Protein AF-A0A392U6A0-F1 (afdb_monomer)

InterPro domains:
  IPR000425 Major intrinsic protein [PF00230] (27-78)
  IPR023271 Aquaporin-like [G3DSA:1.20.1080.10] (20-78)
  IPR023271 Aquaporin-like [SSF81338] (27-78)
  IPR034294 Aquaporin transporter [PTHR45687] (4-78)

pLDDT: mean 72.71, std 16.6, range [36.41, 96.12]

Secondary structure (DSSP, 8-state):
---------------PPP---S--TTGGGSHHHHHHHHHHHH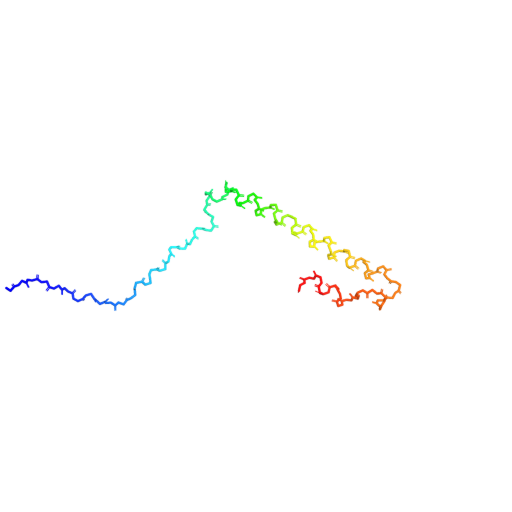HHHHHHHHHHHHHHHHHHSSSGGGS-HHHHHHHHT-

Structure (mmCIF, N/CA/C/O backbone):
data_AF-A0A392U6A0-F1
#
_entry.id   AF-A0A392U6A0-F1
#
loop_
_atom_site.group_PDB
_atom_site.id
_atom_site.type_symbol
_atom_site.label_atom_id
_atom_site.label_alt_id
_atom_site.label_comp_id
_atom_site.label_asym_id
_atom_site.label_entity_id
_atom_site.label_seq_id
_atom_site.pdbx_PDB_ins_code
_atom_site.Cartn_x
_atom_site.Cartn_y
_atom_site.Cartn_z
_atom_site.occupancy
_atom_site.B_iso_or_equiv
_atom_site.auth_seq_id
_atom_site.auth_comp_id
_atom_site.auth_asym_id
_atom_site.auth_atom_id
_atom_site.pdbx_PDB_model_num
ATOM 1 N N . ASN A 1 1 ? -19.529 -46.143 58.828 1.00 36.41 1 ASN A N 1
ATOM 2 C CA . ASN A 1 1 ? -19.313 -46.553 57.424 1.00 36.41 1 ASN A CA 1
ATOM 3 C C . ASN A 1 1 ? -20.197 -45.703 56.534 1.00 36.41 1 ASN A C 1
ATOM 5 O O . ASN A 1 1 ? -21.381 -45.982 56.413 1.00 36.41 1 ASN A O 1
ATOM 9 N N . ALA A 1 2 ? -19.642 -44.585 56.066 1.00 39.16 2 ALA A N 1
ATOM 10 C CA . ALA A 1 2 ? -20.343 -43.556 55.306 1.00 39.16 2 ALA A CA 1
ATOM 11 C C . ALA A 1 2 ? -20.338 -43.898 53.811 1.00 39.16 2 ALA A C 1
ATOM 13 O O . ALA A 1 2 ? -19.321 -44.344 53.284 1.00 39.16 2 ALA A O 1
ATOM 14 N N . LEU A 1 3 ? -21.483 -43.694 53.159 1.00 51.06 3 LEU A N 1
ATOM 15 C CA . LEU A 1 3 ? -21.630 -43.737 51.709 1.00 51.06 3 LEU A CA 1
ATOM 16 C C . LEU A 1 3 ? -20.991 -42.494 51.070 1.00 51.06 3 LEU A C 1
ATOM 18 O O . LEU A 1 3 ? -21.175 -41.380 51.554 1.00 51.06 3 LEU A O 1
ATOM 22 N N . GLY A 1 4 ? -20.310 -42.706 49.947 1.00 45.53 4 GLY A N 1
ATOM 23 C CA . GLY A 1 4 ? -19.669 -41.703 49.092 1.00 45.53 4 GLY A CA 1
ATOM 24 C C . GLY A 1 4 ? -18.457 -42.374 48.443 1.00 45.53 4 GLY A C 1
ATOM 25 O O . GLY A 1 4 ? -17.738 -43.091 49.121 1.00 45.53 4 GLY A O 1
ATOM 26 N N . THR A 1 5 ? -18.170 -42.314 47.153 1.00 45.94 5 THR A N 1
ATOM 27 C CA . THR A 1 5 ? -18.549 -41.421 46.059 1.00 45.94 5 THR A CA 1
ATOM 28 C C . THR A 1 5 ? -18.142 -42.156 44.777 1.00 45.94 5 THR A C 1
ATOM 30 O O . THR A 1 5 ? -17.103 -42.817 44.757 1.00 45.94 5 THR A O 1
ATOM 33 N N . GLY A 1 6 ? -18.954 -42.070 43.719 1.00 46.41 6 GLY A N 1
ATOM 34 C CA . GLY A 1 6 ? -18.606 -42.603 42.403 1.00 46.41 6 GLY A CA 1
ATOM 35 C C . GLY A 1 6 ? -17.304 -41.983 41.904 1.00 46.41 6 GLY A C 1
ATOM 36 O O . GLY A 1 6 ? -17.169 -40.762 41.883 1.00 46.41 6 GLY A O 1
ATOM 37 N N . VAL A 1 7 ? -16.347 -42.834 41.537 1.00 46.59 7 VAL A N 1
ATOM 38 C CA . VAL A 1 7 ? -15.116 -42.432 40.856 1.00 46.59 7 VAL A CA 1
ATOM 39 C C . VAL A 1 7 ? -15.529 -41.759 39.551 1.00 46.59 7 VAL A C 1
ATOM 41 O O . VAL A 1 7 ? -16.009 -42.417 38.629 1.00 46.59 7 VAL A O 1
ATOM 44 N N . GLN A 1 8 ? -15.402 -40.431 39.513 1.00 48.53 8 GLN A N 1
ATOM 45 C CA . GLN A 1 8 ? -15.482 -39.652 38.288 1.00 48.53 8 GLN A CA 1
ATOM 46 C C . GLN A 1 8 ? -14.423 -40.209 37.341 1.00 48.53 8 GLN A C 1
ATOM 48 O O . GLN A 1 8 ? -13.226 -40.130 37.612 1.00 48.53 8 GLN A O 1
ATOM 53 N N . SER A 1 9 ? -14.882 -40.817 36.252 1.00 48.03 9 SER A N 1
ATOM 54 C CA . SER A 1 9 ? -14.052 -41.135 35.103 1.00 48.03 9 SER A CA 1
ATOM 55 C C . SER A 1 9 ? -13.602 -39.818 34.476 1.00 48.03 9 SER A C 1
ATOM 57 O O . SER A 1 9 ? -14.268 -39.260 33.605 1.00 48.03 9 SER A O 1
ATOM 59 N N . ASP A 1 10 ? -12.491 -39.318 34.996 1.00 52.72 10 ASP A N 1
ATOM 60 C CA . ASP A 1 10 ? -11.624 -38.309 34.417 1.00 52.72 10 ASP A CA 1
ATOM 61 C C . ASP A 1 10 ? -11.319 -38.672 32.954 1.00 52.72 10 ASP A C 1
ATOM 63 O O . ASP A 1 10 ? -10.551 -39.591 32.675 1.00 52.72 10 ASP A O 1
ATOM 67 N N . SER A 1 11 ? -12.006 -38.042 31.998 1.00 53.84 11 SER A N 1
ATOM 68 C CA . SER A 1 11 ? -11.529 -37.949 30.613 1.00 53.84 11 SER A CA 1
ATOM 69 C C . SER A 1 11 ? -12.365 -36.969 29.787 1.00 53.84 11 SER A C 1
ATOM 71 O O . SER A 1 11 ? -13.434 -37.297 29.280 1.00 53.84 11 SER A O 1
ATOM 73 N N . LYS A 1 12 ? -11.753 -35.797 29.572 1.00 53.59 12 LYS A N 1
ATOM 74 C CA . LYS A 1 12 ? -12.094 -34.702 28.642 1.00 53.59 12 LYS A CA 1
ATOM 75 C C . LYS A 1 12 ? -12.933 -33.554 29.216 1.00 53.59 12 LYS A C 1
ATOM 77 O O . LYS A 1 12 ? -14.050 -33.303 28.782 1.00 53.59 12 LYS A O 1
ATOM 82 N N . ASP A 1 13 ? -12.278 -32.734 30.036 1.00 57.19 13 ASP A N 1
ATOM 83 C CA . ASP A 1 13 ? -12.652 -31.333 30.305 1.00 57.19 13 ASP A CA 1
ATOM 84 C C . ASP A 1 13 ? -12.309 -30.358 29.151 1.00 57.19 13 ASP A C 1
ATOM 86 O O . ASP A 1 13 ? -12.312 -29.141 29.317 1.00 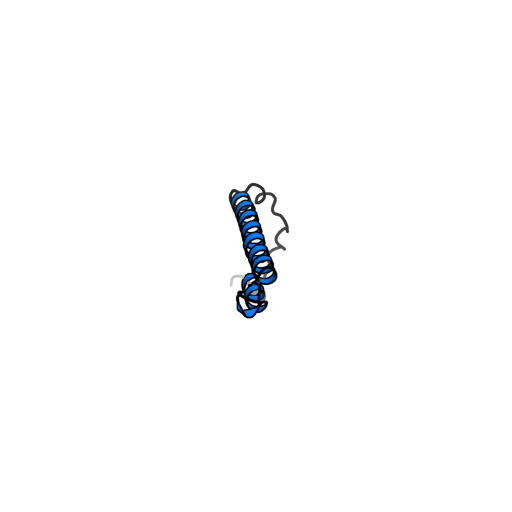57.19 13 ASP A O 1
ATOM 90 N N . TYR A 1 14 ? -12.054 -30.862 27.939 1.00 52.12 14 TYR A N 1
ATOM 91 C CA . TYR A 1 14 ? -12.069 -30.024 26.739 1.00 52.12 14 TYR A CA 1
ATOM 92 C C . TYR A 1 14 ? -13.517 -29.860 26.273 1.00 52.12 14 TYR A C 1
AT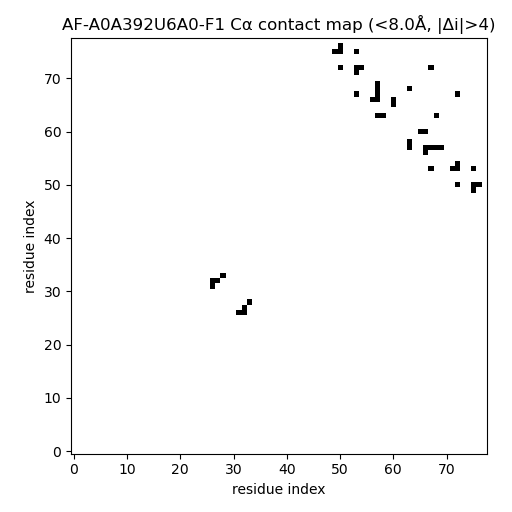OM 94 O O . TYR A 1 14 ? -13.998 -30.591 25.408 1.00 52.12 14 TYR A O 1
ATOM 102 N N . LYS A 1 15 ? -14.224 -28.890 26.855 1.00 61.47 15 LYS A N 1
ATOM 103 C CA . LYS A 1 15 ? -15.362 -28.280 26.165 1.00 61.47 15 LYS A CA 1
ATOM 104 C C . LYS A 1 15 ? -14.788 -27.299 25.156 1.00 61.47 15 LYS A C 1
ATOM 106 O O . LYS A 1 15 ? -14.185 -26.306 25.556 1.00 61.47 15 LYS A O 1
ATOM 111 N N . GLU A 1 16 ? -14.948 -27.585 23.866 1.00 57.62 16 GLU A N 1
ATOM 112 C CA . GLU A 1 16 ? -14.744 -26.562 22.842 1.00 57.62 16 GLU A CA 1
ATOM 113 C C . GLU A 1 16 ? -15.554 -25.332 23.252 1.00 57.62 16 GLU A C 1
ATOM 115 O O . GLU A 1 16 ? -16.749 -25.433 23.557 1.00 57.62 16 GLU A O 1
ATOM 120 N N . ALA A 1 17 ? -14.876 -24.185 23.346 1.00 62.44 17 ALA A N 1
ATOM 121 C CA . ALA A 1 17 ? -15.560 -22.924 23.548 1.00 62.44 17 ALA A CA 1
ATOM 122 C C . ALA A 1 17 ? -16.630 -22.813 22.448 1.00 62.44 17 ALA A C 1
ATOM 124 O O . ALA A 1 17 ? -16.324 -23.141 21.296 1.00 62.44 17 ALA A O 1
ATOM 125 N N . PRO A 1 18 ? -17.874 -22.419 22.784 1.00 66.50 18 PRO A N 1
ATOM 126 C CA . PRO A 1 18 ? -18.920 -22.259 21.788 1.00 66.50 18 PRO A CA 1
ATOM 127 C C . PRO A 1 18 ? -18.358 -21.455 20.612 1.00 66.50 18 PRO A C 1
ATOM 129 O O . PRO A 1 18 ? -17.631 -20.490 20.870 1.00 66.50 18 PRO A O 1
ATOM 132 N N . PRO A 1 19 ? -18.630 -21.853 19.354 1.00 62.56 19 PRO A N 1
ATOM 133 C CA . PRO A 1 19 ? -18.096 -21.164 18.191 1.00 62.56 19 PRO A CA 1
ATOM 134 C C . PRO A 1 19 ? -18.367 -19.674 18.354 1.00 62.56 19 PRO A C 1
ATOM 136 O O . PRO A 1 19 ? -19.525 -19.263 18.474 1.00 62.56 19 PRO A O 1
ATOM 139 N N . ALA A 1 20 ? -17.282 -18.902 18.465 1.00 62.81 20 ALA A N 1
ATOM 140 C CA . ALA A 1 20 ? -17.362 -17.476 18.712 1.00 62.81 20 ALA A CA 1
ATOM 141 C C . ALA A 1 20 ? -18.283 -16.873 17.641 1.00 62.81 20 ALA A C 1
ATOM 143 O O . ALA A 1 20 ? -18.091 -17.162 16.452 1.00 62.81 20 ALA A O 1
ATOM 144 N N . PRO A 1 21 ? -19.315 -16.106 18.032 1.00 62.47 21 PRO A N 1
ATOM 145 C CA . PRO A 1 21 ? -20.193 -15.465 17.070 1.00 62.47 21 PRO A CA 1
ATOM 146 C C . PRO A 1 21 ? -19.342 -14.666 16.079 1.00 62.47 21 PRO A C 1
ATOM 148 O O . PRO A 1 21 ? -18.522 -13.855 16.495 1.00 62.47 21 PRO A O 1
ATOM 151 N N . LEU A 1 22 ? -19.528 -14.887 14.770 1.00 62.59 22 LEU A N 1
ATOM 152 C CA . LEU A 1 22 ? -18.739 -14.215 13.721 1.00 62.59 22 LEU A CA 1
ATOM 153 C C . LEU A 1 22 ? -18.807 -12.680 13.799 1.00 62.59 22 LEU A C 1
ATOM 155 O O . LEU A 1 22 ? -17.950 -11.998 13.249 1.00 62.59 22 LEU A O 1
ATOM 159 N N . PHE A 1 23 ? -19.821 -12.155 14.486 1.00 55.41 23 PHE A N 1
ATOM 160 C CA . PHE A 1 23 ? -19.940 -10.761 14.873 1.00 55.41 23 PHE A CA 1
ATOM 161 C C . PHE A 1 23 ? -20.551 -10.688 16.272 1.00 55.41 23 PHE A C 1
ATOM 163 O O . PHE A 1 23 ? -21.698 -11.096 16.467 1.00 55.41 23 PHE A O 1
ATOM 170 N N . GLU A 1 24 ? -19.820 -10.127 17.232 1.00 59.44 24 GLU A N 1
ATOM 171 C CA . GLU A 1 24 ? -20.392 -9.655 18.488 1.00 59.44 24 GLU A CA 1
ATOM 172 C C . GLU A 1 24 ? -20.753 -8.171 18.296 1.00 59.44 24 GLU A C 1
ATOM 174 O O . GLU A 1 24 ? -19.866 -7.320 18.238 1.00 59.44 24 GLU A O 1
ATOM 179 N N . PRO A 1 25 ? -22.040 -7.805 18.133 1.00 57.94 25 PRO A N 1
ATOM 180 C CA . PRO A 1 25 ? -22.439 -6.436 17.789 1.00 57.94 25 PRO A CA 1
ATOM 181 C C . PRO A 1 25 ? -22.066 -5.382 18.851 1.00 57.94 25 PRO A C 1
ATOM 183 O O . PRO A 1 25 ? -22.175 -4.184 18.586 1.00 57.94 25 PRO A O 1
ATOM 186 N N . GLY A 1 26 ? -21.579 -5.806 20.025 1.00 56.41 26 GLY A N 1
ATOM 187 C CA . GLY A 1 26 ? -20.930 -4.943 21.015 1.00 56.41 26 GLY A CA 1
ATOM 188 C C . GLY A 1 26 ? -19.548 -4.421 20.589 1.00 56.41 26 GLY A C 1
ATOM 189 O O . GLY A 1 26 ? -19.168 -3.322 20.993 1.00 56.41 26 GLY A O 1
ATOM 190 N N . GLU A 1 27 ? -18.824 -5.131 19.718 1.00 54.69 27 GLU A N 1
ATOM 191 C CA . GLU A 1 27 ? -17.511 -4.704 19.209 1.00 54.69 27 GLU A CA 1
ATOM 192 C C . GLU A 1 27 ? -17.609 -3.676 18.072 1.00 54.69 27 GLU A C 1
ATOM 194 O O . GLU A 1 27 ? -16.699 -2.869 17.885 1.00 54.69 27 GLU A O 1
ATOM 199 N N . LEU A 1 28 ? -18.744 -3.616 17.367 1.00 55.00 28 LEU A N 1
ATOM 200 C CA . LEU A 1 28 ? -18.980 -2.680 16.254 1.00 55.00 28 LEU A CA 1
ATOM 201 C C . LEU A 1 28 ? -19.062 -1.204 16.696 1.00 55.00 28 LEU A C 1
ATOM 203 O O . LEU A 1 28 ? -18.944 -0.299 15.872 1.00 55.00 28 LEU A O 1
ATOM 207 N N . LYS A 1 29 ? -19.234 -0.949 18.002 1.00 53.00 29 LYS A N 1
ATOM 208 C CA . LYS A 1 29 ? -19.178 0.386 18.631 1.00 53.00 29 LYS A CA 1
ATOM 209 C C . LYS A 1 29 ? -17.972 0.533 19.572 1.00 53.00 29 LYS A C 1
ATOM 211 O O . LYS A 1 29 ? -17.931 1.438 20.404 1.00 53.00 29 LYS A O 1
ATOM 216 N N . SER A 1 30 ? -17.000 -0.371 19.488 1.00 59.38 30 SER A N 1
ATOM 217 C CA . SER A 1 30 ? -15.766 -0.263 20.255 1.00 59.38 30 SER A CA 1
ATOM 218 C C . SER A 1 30 ? -14.874 0.817 19.648 1.00 59.38 30 SER A C 1
ATOM 220 O O . SER A 1 30 ? -14.697 0.902 18.433 1.00 59.38 30 SER A O 1
ATOM 222 N N . TRP A 1 31 ? -14.248 1.624 20.501 1.00 66.69 31 TRP A N 1
ATOM 223 C CA . TRP A 1 31 ? -13.183 2.554 20.113 1.00 66.69 31 TRP A CA 1
ATOM 224 C C . TRP A 1 31 ? -12.047 1.849 19.343 1.00 66.69 31 TRP A C 1
ATOM 226 O O . TRP A 1 31 ? -11.394 2.454 18.489 1.00 66.69 31 TRP A O 1
ATOM 236 N N . SER A 1 32 ? -11.867 0.544 19.581 1.00 73.19 32 SER A N 1
ATOM 237 C CA . SER A 1 32 ? -10.954 -0.316 18.828 1.00 73.19 32 SER A CA 1
ATOM 238 C C . SER A 1 32 ? -11.356 -0.466 17.361 1.00 73.19 32 SER A C 1
ATOM 240 O O . SER A 1 32 ? -10.474 -0.446 16.513 1.00 73.19 32 SER A O 1
ATOM 242 N N . PHE A 1 33 ? -12.651 -0.538 17.035 1.00 71.31 33 PHE A N 1
ATOM 243 C CA . PHE A 1 33 ? -13.119 -0.632 15.648 1.00 71.31 33 PHE A CA 1
ATOM 244 C C . PHE A 1 33 ? -12.863 0.668 14.875 1.00 71.31 33 PHE A C 1
ATOM 246 O O . PHE A 1 33 ? -12.399 0.633 13.740 1.00 71.31 33 PHE A O 1
ATOM 253 N N . TYR A 1 34 ? -13.051 1.830 15.514 1.00 78.44 34 TYR A N 1
ATOM 254 C CA . TYR A 1 34 ? -12.692 3.125 14.921 1.00 78.44 34 TYR A CA 1
ATOM 255 C C . TYR A 1 34 ? -11.181 3.239 14.647 1.00 78.44 34 TYR A C 1
ATOM 257 O O . TYR A 1 34 ? -10.778 3.673 13.567 1.00 78.44 34 TYR A O 1
ATOM 265 N N . ARG A 1 35 ? -10.324 2.799 15.584 1.00 83.81 35 ARG A N 1
ATOM 266 C CA . AR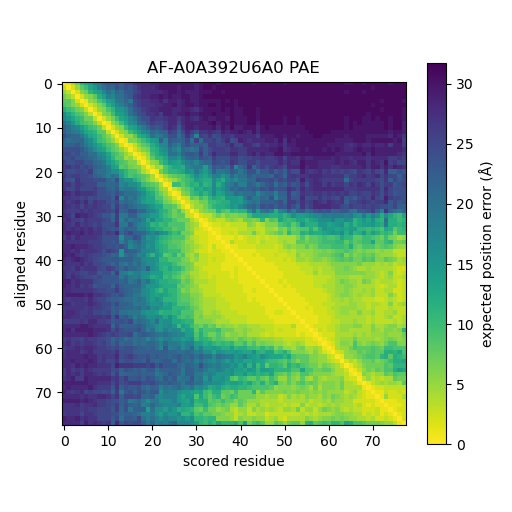G A 1 35 ? -8.867 2.752 15.354 1.00 83.81 35 ARG A CA 1
ATOM 267 C C . ARG A 1 35 ? -8.469 1.724 14.300 1.00 83.81 35 ARG A C 1
ATOM 269 O O . ARG A 1 35 ? -7.585 2.026 13.506 1.00 83.81 35 ARG A O 1
ATOM 276 N N . ALA A 1 36 ? -9.100 0.552 14.288 1.00 87.69 36 ALA A N 1
ATOM 277 C CA . ALA A 1 36 ? -8.841 -0.496 13.308 1.00 87.69 36 ALA A CA 1
ATOM 278 C C . ALA A 1 36 ? -9.219 -0.038 11.895 1.00 87.69 36 ALA A C 1
ATOM 280 O O . ALA A 1 36 ? -8.389 -0.131 11.001 1.00 87.69 36 ALA A O 1
ATOM 281 N N . GLY A 1 37 ? -10.397 0.566 11.713 1.00 86.12 37 GLY A N 1
ATOM 282 C CA . GLY A 1 37 ? -10.830 1.085 10.414 1.00 86.12 37 GLY A CA 1
ATOM 283 C C . GLY A 1 37 ? -9.923 2.198 9.879 1.00 86.12 37 GLY A C 1
ATOM 284 O O . GLY A 1 37 ? -9.564 2.188 8.703 1.00 86.12 37 GLY A O 1
ATOM 285 N N . ILE A 1 38 ? -9.478 3.130 10.733 1.00 91.44 38 ILE A N 1
ATOM 286 C CA . ILE A 1 38 ? -8.496 4.151 10.324 1.00 91.44 38 ILE A CA 1
ATOM 287 C C . ILE A 1 38 ? -7.151 3.507 9.988 1.00 91.44 38 ILE A C 1
ATOM 289 O O . ILE A 1 38 ? -6.539 3.868 8.985 1.00 91.44 38 ILE A O 1
ATOM 293 N N . ALA A 1 39 ? -6.680 2.569 10.812 1.00 92.94 39 ALA A N 1
ATOM 294 C CA . ALA A 1 39 ? -5.417 1.883 10.571 1.00 92.94 39 ALA A CA 1
ATOM 295 C C . ALA A 1 39 ? -5.443 1.118 9.242 1.00 92.94 39 ALA A C 1
ATOM 297 O O . ALA A 1 39 ? -4.501 1.230 8.465 1.00 92.94 39 ALA A O 1
ATOM 298 N N . GLU A 1 40 ? -6.528 0.409 8.948 1.00 93.06 40 GLU A N 1
ATOM 299 C CA . GLU A 1 40 ? -6.714 -0.328 7.701 1.00 93.06 40 GLU A CA 1
ATOM 300 C C . GLU A 1 40 ? -6.794 0.609 6.489 1.00 93.06 40 GLU A C 1
ATOM 302 O O . GLU A 1 40 ? -6.126 0.382 5.477 1.00 93.06 40 GLU A O 1
ATOM 307 N N . PHE A 1 41 ? -7.523 1.721 6.599 1.00 92.94 41 PHE A N 1
ATOM 308 C CA . PHE A 1 41 ? -7.583 2.731 5.542 1.00 92.94 41 PHE A CA 1
ATOM 3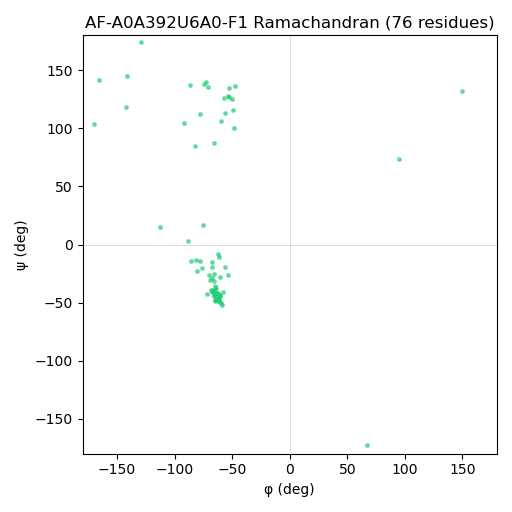09 C C . PHE A 1 41 ? -6.205 3.341 5.247 1.00 92.94 41 PHE A C 1
ATOM 311 O O . PHE A 1 41 ? -5.792 3.428 4.092 1.00 92.94 41 PHE A O 1
ATOM 318 N N . VAL A 1 42 ? -5.458 3.730 6.284 1.00 96.12 42 VAL A N 1
ATOM 319 C CA . VAL A 1 42 ? -4.114 4.303 6.119 1.00 96.12 42 VAL A CA 1
ATOM 320 C C . VAL A 1 42 ? -3.133 3.253 5.595 1.00 96.12 42 VAL A C 1
ATOM 322 O O . VAL A 1 42 ? -2.332 3.560 4.714 1.00 96.12 42 VAL A O 1
ATOM 325 N N . ALA A 1 43 ? -3.205 2.012 6.082 1.00 95.06 43 ALA A N 1
ATOM 326 C CA . ALA A 1 43 ? -2.350 0.921 5.626 1.00 95.06 43 ALA A CA 1
ATOM 327 C C . ALA A 1 43 ? -2.573 0.613 4.141 1.00 95.06 43 ALA A C 1
ATOM 329 O O . ALA A 1 43 ? -1.612 0.561 3.376 1.00 95.06 43 ALA A O 1
ATOM 330 N N . THR A 1 44 ? -3.828 0.475 3.711 1.00 95.00 44 THR A N 1
ATOM 331 C CA . THR A 1 44 ? -4.165 0.220 2.303 1.00 95.00 44 THR A CA 1
ATOM 332 C C . THR A 1 44 ? -3.814 1.408 1.409 1.00 95.00 44 THR A C 1
ATOM 334 O O . THR A 1 44 ? -3.261 1.209 0.327 1.00 95.00 44 THR A O 1
ATOM 337 N N . PHE A 1 45 ? -4.037 2.643 1.867 1.00 94.94 45 PHE A N 1
ATOM 338 C CA . PHE A 1 45 ? -3.635 3.848 1.138 1.00 94.94 45 PHE A CA 1
ATOM 339 C C . PHE A 1 45 ? -2.119 3.910 0.919 1.00 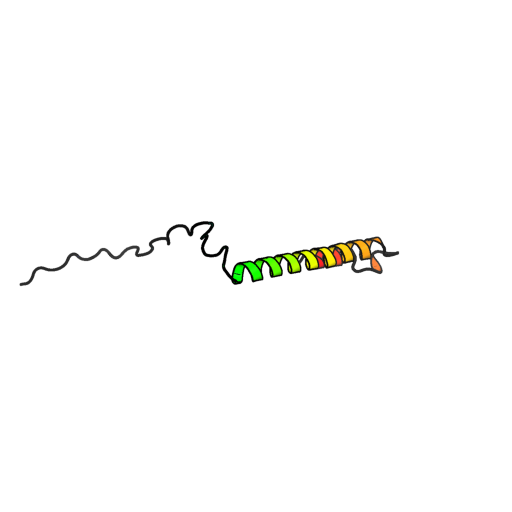94.94 45 PHE A C 1
ATOM 341 O O . PHE A 1 45 ? -1.666 4.105 -0.209 1.00 94.94 45 PHE A O 1
ATOM 348 N N . LEU A 1 46 ? -1.325 3.703 1.975 1.00 94.44 46 LEU A N 1
ATOM 349 C CA . LEU A 1 46 ? 0.137 3.695 1.883 1.00 94.44 46 LEU A CA 1
ATOM 350 C C . LEU A 1 46 ? 0.643 2.532 1.028 1.00 94.44 46 LEU A C 1
ATOM 352 O O . LEU A 1 46 ? 1.532 2.727 0.202 1.00 94.44 46 LEU A O 1
ATOM 356 N N . PHE A 1 47 ? 0.057 1.346 1.178 1.00 93.31 47 PHE A N 1
ATOM 357 C CA . PHE A 1 47 ? 0.411 0.177 0.380 1.00 93.31 47 PHE A CA 1
ATOM 358 C C . PHE A 1 47 ? 0.199 0.428 -1.116 1.00 93.31 47 PHE A C 1
ATOM 360 O O . PHE A 1 47 ? 1.119 0.241 -1.916 1.00 93.31 47 PHE A O 1
ATOM 367 N N . LEU A 1 48 ? -0.976 0.930 -1.504 1.00 94.31 48 LEU A N 1
ATOM 368 C CA . LEU A 1 48 ? -1.257 1.281 -2.896 1.00 94.31 48 LEU A CA 1
ATOM 369 C C . LEU A 1 48 ? -0.352 2.414 -3.390 1.00 94.31 48 LEU A C 1
ATOM 371 O O . LEU A 1 48 ? 0.167 2.342 -4.501 1.00 94.31 48 LEU A O 1
ATOM 375 N N . TYR A 1 49 ? -0.120 3.440 -2.571 1.00 93.81 49 TYR A N 1
ATOM 376 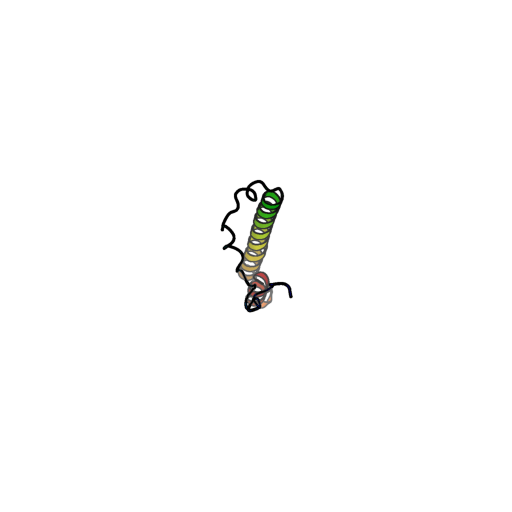C CA . TYR A 1 49 ? 0.741 4.562 -2.934 1.00 93.81 49 TYR A CA 1
ATOM 377 C C . TYR A 1 49 ? 2.167 4.104 -3.260 1.00 93.81 49 TYR A C 1
ATOM 379 O O . TYR A 1 49 ? 2.681 4.410 -4.338 1.00 93.81 49 TYR A O 1
ATOM 387 N N . ILE A 1 50 ? 2.789 3.334 -2.364 1.00 92.56 50 ILE A N 1
ATOM 388 C CA . ILE A 1 50 ? 4.160 2.849 -2.544 1.00 92.56 50 ILE A CA 1
ATOM 389 C C . ILE A 1 50 ? 4.238 1.890 -3.735 1.00 92.56 50 ILE A C 1
ATOM 391 O O . ILE A 1 50 ? 5.078 2.090 -4.609 1.00 92.56 50 ILE A O 1
ATOM 395 N N . THR A 1 51 ? 3.342 0.905 -3.833 1.00 91.31 51 THR A N 1
ATOM 396 C CA . THR A 1 51 ? 3.374 -0.093 -4.920 1.00 91.31 51 THR A CA 1
ATOM 397 C C . THR A 1 51 ? 3.168 0.536 -6.301 1.00 91.31 51 THR A C 1
ATOM 399 O O . THR A 1 51 ? 3.948 0.270 -7.221 1.00 91.31 51 THR A O 1
ATOM 402 N N . VAL A 1 52 ? 2.184 1.427 -6.458 1.00 91.12 52 VAL A N 1
ATOM 403 C CA . VAL A 1 52 ? 1.929 2.126 -7.729 1.00 91.12 52 VAL A CA 1
ATOM 404 C C . VAL A 1 52 ? 3.106 3.024 -8.105 1.00 91.12 52 VAL A C 1
ATOM 406 O O . VAL A 1 52 ? 3.525 3.024 -9.265 1.00 91.12 52 VAL A O 1
ATOM 409 N N . LEU A 1 53 ? 3.688 3.746 -7.143 1.00 89.12 53 LEU A N 1
ATOM 410 C CA . LEU A 1 53 ? 4.890 4.546 -7.382 1.00 89.12 53 LEU A CA 1
ATOM 411 C C . LEU A 1 53 ? 6.075 3.693 -7.830 1.00 89.12 53 LEU A C 1
ATOM 413 O O . LEU A 1 53 ? 6.766 4.077 -8.773 1.00 89.12 53 LEU A O 1
ATOM 417 N N . THR A 1 54 ? 6.302 2.536 -7.207 1.00 87.75 54 THR A N 1
ATOM 418 C CA . THR A 1 54 ? 7.375 1.616 -7.601 1.00 87.75 54 THR A CA 1
ATOM 419 C C . THR A 1 54 ? 7.173 1.123 -9.034 1.00 87.75 54 THR A C 1
ATOM 421 O O . THR A 1 54 ? 8.101 1.179 -9.842 1.00 87.75 54 THR A O 1
ATOM 424 N N . VAL A 1 55 ? 5.953 0.711 -9.392 1.00 86.06 55 VAL A N 1
ATOM 425 C CA . VAL A 1 55 ? 5.634 0.230 -10.747 1.00 86.06 55 VAL A CA 1
ATOM 426 C C . VAL A 1 55 ? 5.799 1.341 -11.785 1.00 86.06 55 VAL A C 1
ATOM 428 O O . VAL A 1 55 ? 6.446 1.137 -12.817 1.00 86.06 55 VAL A O 1
ATOM 431 N N . MET A 1 56 ? 5.267 2.536 -11.513 1.00 85.88 56 MET A N 1
ATOM 432 C CA . MET A 1 56 ? 5.406 3.681 -12.417 1.00 85.88 56 MET A CA 1
ATOM 433 C C . MET A 1 56 ? 6.864 4.142 -12.541 1.00 85.88 56 MET A C 1
ATOM 435 O O . MET A 1 56 ? 7.311 4.456 -13.644 1.00 85.88 56 MET A O 1
ATOM 439 N N . GLY A 1 57 ? 7.629 4.127 -11.448 1.00 83.19 57 GLY A N 1
ATOM 440 C CA . GLY A 1 57 ? 9.052 4.472 -11.432 1.00 83.19 57 GLY A CA 1
ATOM 441 C C . GLY A 1 57 ? 9.923 3.501 -12.233 1.00 83.19 57 GLY A C 1
ATOM 442 O O . GLY A 1 57 ? 10.860 3.926 -12.910 1.00 83.19 57 GLY A O 1
ATOM 443 N N . VAL A 1 58 ? 9.602 2.205 -12.229 1.00 83.06 58 VAL A N 1
ATOM 444 C CA . VAL A 1 58 ? 10.285 1.209 -13.073 1.00 83.06 58 VAL A CA 1
ATOM 445 C C . VAL A 1 58 ? 9.906 1.371 -14.543 1.00 83.06 58 VAL A C 1
ATOM 447 O O . VAL A 1 58 ? 10.790 1.330 -15.398 1.00 83.06 58 VAL A O 1
ATOM 450 N N . ASN A 1 59 ? 8.626 1.593 -14.854 1.00 81.81 59 ASN A N 1
ATOM 451 C CA . ASN A 1 59 ? 8.169 1.756 -16.239 1.00 81.81 59 ASN A CA 1
ATOM 452 C C . ASN A 1 59 ? 8.647 3.058 -16.895 1.00 81.81 59 ASN A C 1
ATOM 454 O O . ASN A 1 59 ? 8.853 3.081 -18.105 1.00 81.81 59 ASN A O 1
ATOM 458 N N . ARG A 1 60 ? 8.834 4.134 -16.124 1.00 82.25 60 ARG A N 1
ATOM 459 C CA . ARG A 1 60 ? 9.312 5.426 -16.644 1.00 82.25 60 ARG A CA 1
ATOM 460 C C . ARG A 1 60 ? 10.835 5.483 -16.821 1.00 82.25 60 ARG A C 1
ATOM 462 O O . ARG A 1 60 ? 11.339 6.412 -17.445 1.00 82.25 60 ARG A O 1
ATOM 469 N N . SER A 1 61 ? 11.575 4.527 -16.263 1.00 79.06 61 SER A N 1
ATOM 470 C CA . SER A 1 61 ? 13.036 4.524 -16.334 1.00 79.06 61 SER A CA 1
ATOM 471 C C . SER A 1 61 ? 13.538 4.216 -17.747 1.00 79.06 61 SER A C 1
ATOM 473 O O . SER A 1 61 ? 13.080 3.270 -18.384 1.00 79.06 61 SER A O 1
ATOM 475 N N . HIS A 1 62 ? 14.535 4.977 -18.211 1.00 74.94 62 HIS A N 1
ATOM 476 C CA . HIS A 1 62 ? 15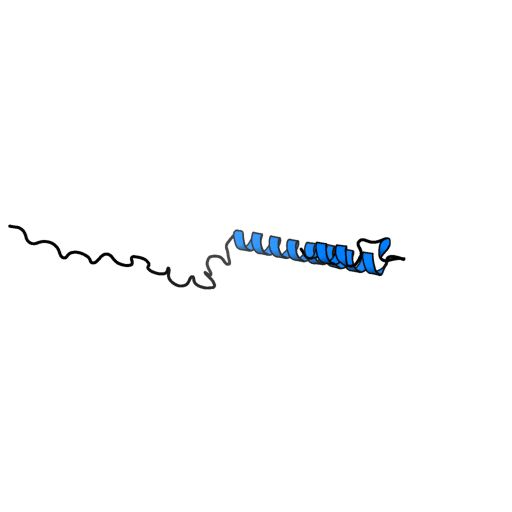.156 4.822 -19.537 1.00 74.94 62 HIS A CA 1
ATOM 477 C C . HIS A 1 62 ? 15.796 3.438 -19.743 1.00 74.94 62 HIS A C 1
ATOM 479 O O . HIS A 1 62 ? 15.884 2.941 -20.863 1.00 74.94 62 HIS A O 1
ATOM 485 N N . SER A 1 63 ? 16.235 2.800 -18.656 1.00 72.19 63 SER A N 1
ATOM 486 C CA . SER A 1 63 ? 16.621 1.393 -18.633 1.00 72.19 63 SER A CA 1
ATOM 487 C C . SER A 1 63 ? 16.150 0.757 -17.326 1.00 72.19 63 SER A C 1
ATOM 489 O O . SER A 1 63 ? 16.145 1.398 -16.269 1.00 72.19 63 SER A O 1
ATOM 491 N N . LYS A 1 64 ? 15.754 -0.520 -17.369 1.00 66.50 64 LYS A N 1
ATOM 492 C CA . LYS A 1 64 ? 15.301 -1.232 -16.161 1.00 66.50 64 LYS A CA 1
ATOM 493 C C . LYS A 1 64 ? 16.421 -1.477 -15.147 1.00 66.50 64 LYS A C 1
ATOM 495 O O . LYS A 1 64 ? 16.114 -1.651 -13.976 1.00 66.50 64 LYS A O 1
ATOM 500 N N . CYS A 1 65 ? 17.685 -1.417 -15.574 1.00 65.19 65 CYS A N 1
ATOM 501 C CA . CYS A 1 65 ? 18.856 -1.469 -14.694 1.00 65.19 65 CYS A CA 1
ATOM 502 C C . CYS A 1 65 ? 19.112 -0.154 -13.939 1.00 65.19 65 CYS A C 1
ATOM 504 O O . CYS A 1 65 ? 19.810 -0.167 -12.934 1.00 65.19 65 CYS A O 1
ATOM 506 N N . ALA A 1 66 ? 18.569 0.975 -14.408 1.00 70.00 66 ALA A N 1
ATOM 507 C CA . ALA A 1 66 ? 18.676 2.27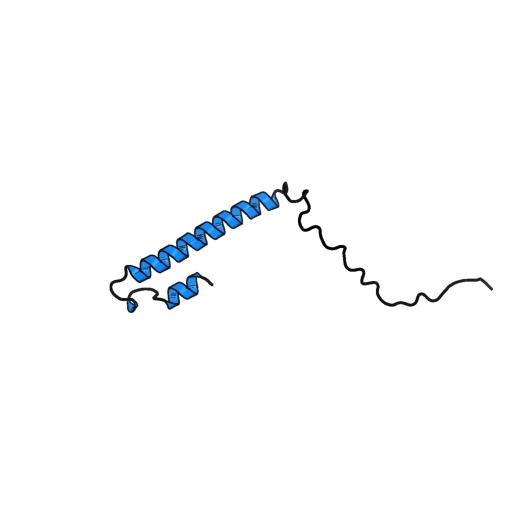3 -13.733 1.00 70.00 66 ALA A CA 1
ATOM 508 C C . ALA A 1 66 ? 17.556 2.514 -12.700 1.00 70.00 66 ALA A C 1
ATOM 510 O O . ALA A 1 66 ? 17.478 3.586 -12.108 1.00 70.00 66 ALA A O 1
ATOM 511 N N . SER A 1 67 ? 16.677 1.530 -12.495 1.00 77.50 67 SER A N 1
ATOM 512 C CA . SER A 1 67 ? 15.588 1.568 -11.520 1.00 77.50 67 SER A CA 1
ATOM 513 C C . SER A 1 67 ? 15.621 0.305 -10.664 1.00 77.50 67 SER A C 1
ATOM 515 O O . SER A 1 67 ? 16.383 -0.620 -10.929 1.00 77.50 67 SER A O 1
ATOM 517 N N . VAL A 1 68 ? 14.763 0.238 -9.651 1.00 79.25 68 VAL A N 1
ATOM 518 C CA . VAL A 1 68 ? 14.648 -0.912 -8.740 1.00 79.25 68 VAL A CA 1
ATOM 519 C C . VAL A 1 68 ? 14.253 -2.221 -9.455 1.00 79.25 68 VAL A C 1
ATOM 521 O O . VAL A 1 68 ? 14.342 -3.303 -8.878 1.00 79.25 68 VAL A O 1
ATOM 524 N N . GLY A 1 69 ? 13.847 -2.141 -10.728 1.00 81.44 69 GLY A N 1
ATOM 525 C CA . GLY A 1 69 ? 13.542 -3.286 -11.582 1.00 81.44 69 GLY A CA 1
ATOM 526 C C . GLY A 1 69 ? 12.310 -4.074 -11.128 1.00 81.44 69 GLY A C 1
ATOM 527 O O . GLY A 1 69 ? 11.580 -3.682 -10.221 1.00 81.44 69 GLY A O 1
ATOM 528 N N . ILE A 1 70 ? 12.065 -5.218 -11.773 1.00 80.88 70 ILE A N 1
ATOM 529 C CA . ILE A 1 70 ? 10.940 -6.108 -11.426 1.00 80.88 70 ILE A CA 1
ATOM 530 C C . ILE A 1 70 ? 11.133 -6.714 -10.025 1.00 80.88 70 ILE A C 1
ATOM 532 O O . ILE A 1 70 ? 10.164 -6.921 -9.303 1.00 80.88 70 ILE A O 1
ATOM 536 N N . GLN A 1 71 ? 12.383 -6.929 -9.606 1.00 79.75 71 GLN A N 1
ATOM 537 C CA . GLN A 1 71 ? 12.699 -7.428 -8.269 1.00 79.75 71 GLN A CA 1
ATOM 538 C C . GLN A 1 71 ? 12.346 -6.412 -7.173 1.00 79.75 71 GLN A C 1
ATOM 540 O O . GLN A 1 71 ? 11.795 -6.796 -6.149 1.00 79.75 71 GLN A O 1
ATOM 545 N N . GLY A 1 72 ? 12.588 -5.118 -7.396 1.00 83.12 72 GLY A N 1
ATOM 546 C CA . GLY A 1 72 ? 12.172 -4.066 -6.469 1.00 83.12 72 GLY A CA 1
ATOM 547 C C . GLY A 1 72 ? 10.659 -3.884 -6.379 1.00 83.12 72 GLY A C 1
ATOM 548 O O . GLY A 1 72 ? 10.161 -3.523 -5.319 1.00 83.12 72 GLY A O 1
ATOM 549 N N . ILE A 1 73 ? 9.923 -4.186 -7.457 1.00 84.19 73 ILE A N 1
ATOM 550 C CA . ILE A 1 73 ? 8.459 -4.293 -7.402 1.00 84.19 73 ILE A CA 1
ATOM 551 C C . ILE A 1 73 ? 8.066 -5.472 -6.507 1.00 84.19 73 ILE A C 1
ATOM 553 O O . ILE A 1 73 ? 7.251 -5.292 -5.619 1.00 84.19 73 ILE A O 1
ATOM 557 N N . ALA A 1 74 ? 8.662 -6.656 -6.681 1.00 85.50 74 ALA A N 1
ATOM 558 C CA . ALA A 1 74 ? 8.326 -7.820 -5.855 1.00 85.50 74 ALA A CA 1
ATOM 559 C C . ALA A 1 74 ? 8.549 -7.565 -4.351 1.00 85.50 74 ALA A C 1
ATOM 561 O O . ALA A 1 74 ? 7.687 -7.894 -3.546 1.00 85.50 74 ALA A O 1
ATOM 562 N N . TRP A 1 75 ? 9.642 -6.893 -3.977 1.00 87.06 75 TRP A N 1
ATOM 563 C CA . TRP A 1 75 ? 9.914 -6.526 -2.581 1.00 87.06 75 TRP A CA 1
ATOM 564 C C . TRP A 1 75 ? 8.923 -5.521 -1.979 1.00 87.06 75 TRP A C 1
ATOM 566 O O . TRP A 1 75 ? 8.766 -5.498 -0.761 1.00 87.06 75 TRP A O 1
ATOM 576 N N . SER A 1 76 ? 8.255 -4.684 -2.781 1.00 83.06 76 SER A N 1
ATOM 577 C CA . SER A 1 76 ? 7.265 -3.736 -2.248 1.00 83.06 76 SER A CA 1
ATOM 578 C C . SER A 1 76 ? 5.915 -4.381 -1.926 1.00 83.06 76 SER A C 1
ATOM 580 O O . SER A 1 76 ? 5.118 -3.775 -1.211 1.00 83.06 76 SER A O 1
ATOM 582 N N . PHE A 1 77 ? 5.672 -5.608 -2.403 1.00 86.12 77 PHE A N 1
ATOM 583 C CA . PHE A 1 77 ? 4.495 -6.406 -2.048 1.00 86.12 77 PHE A CA 1
ATOM 584 C C . PHE A 1 77 ? 4.672 -7.221 -0.755 1.00 86.12 77 PHE A C 1
ATOM 586 O O . PHE A 1 77 ? 3.662 -7.642 -0.191 1.00 86.12 77 PHE A O 1
ATOM 593 N N . GLY A 1 78 ? 5.909 -7.354 -0.257 1.00 79.94 78 GLY A N 1
ATOM 594 C CA . GLY A 1 78 ? 6.249 -8.143 0.933 1.00 79.94 78 GLY A CA 1
ATOM 595 C C . GLY A 1 78 ? 6.775 -9.529 0.598 1.00 79.94 78 GLY A C 1
ATOM 596 O O . GLY A 1 78 ? 6.108 -10.246 -0.179 1.00 79.94 78 GLY A O 1
#

Foldseek 3Di:
DDDDDDDPPDDDPPDPDPDPPPDDVVCVPDPVVVVVVVVVVVVVVVLCVVLVCLVVQCVPDPDNVVHCHPVNSVVSVD

Mean predicted aligned error: 16.01 Å

Radius of gyration: 28.05 Å; Cα contacts (8 Å, |Δi|>4): 24; chains: 1; bounding box: 41×52×77 Å

Sequence (78 aa):
NALGTGVQSDSKDYKEAPPAPLFEPGELKSWSFYRAGIAEFVATFLFLYITVLTVMGVNRSHSKCASVGIQGIAWSFG

Solvent-accessible surface area (backbone atoms only — not comparable to full-atom values): 5007 Å² total; per-residue (Å²): 140,78,90,82,75,82,81,75,81,86,80,75,91,75,70,76,74,74,80,73,66,95,69,57,78,75,50,79,75,30,74,62,45,60,53,48,54,50,49,51,52,52,50,52,51,51,50,52,51,53,43,52,48,46,50,51,51,30,72,71,36,97,41,54,86,81,34,69,32,73,66,45,44,54,62,64,75,107

Organism: NCBI:txid97028

=== Feature glossary ===
Legend for the data blocks above and below:

— What the protein is —

The amino-acid sequence is the protein's primary structure: the linear order of residues from the N-terminus to the C-terminus, written in one-letter code. Everything else here — the 3D coordinates, the secondary structure, the domain annotations — is ultimately a consequence of this string.

Functional annotations link the protein to curated databases. InterPro entries identify conserved domains and families by matching the sequence against member-database signatures (Pfam, PROSITE, CDD, …). Gene Ontology (GO) terms describe molecular function, biological process, and cellular component in a controlled vocabulary. CATH places the structure in a hierarchical fold classification (Class/Architecture/Topology/Homologous-superfamily). The organism is the source species.

— Where its atoms are —

Atomic coordinates in PDBx/mmCIF format — the same representation the Protein Data Bank distributes. Each line of the _atom_site loop places one backbone atom in Cartesian space (units: ångströms, origin: arbitrary).

The six renders are orthographic views along the three Cartesian axes in both directions. Representation (cartoon, sticks, or surface) and color scheme (sequence-rainbow or by-chain) vary across proteins so the training set covers all the common visualization conventions.

— Local backbone conformation —

Eight-state secondary structure (DSSP): H is the canonical α-helix, G the tighter 3₁₀-helix, I the wider π-helix; E/B are β-structure, T and S are turns and bends, and '-' is everything else. DSSP derives these from the pattern of main-chain N–H···O=C hydrogen bonds, not from the sequence.

Three-state secondary structure (P-SEA) collapses the eight DSSP classes into helix (a), strand (b), and coil (c). P-SEA assigns these from Cα geometry alone — distances and angles — without requiring backbone oxygens, so it works on any Cα trace.

φ (phi) and ψ (psi) are the two rotatable backbone dihedrals per residue: φ is the C(i-1)–N–Cα–C torsion, ψ is the N–Cα–C–N(i+1) torsion, both in degrees on (−180°, 180°]. α-helical residues cluster near (−60°, −45°); β-strand residues near (−120°, +130°). A Ramachandran plot is simply a scatter of (φ, ψ) for every residue.

— Global shape and packing —

The geometric summary reports three shape descriptors. Rg (radius of gyration) measures how spread out the Cα atoms are about their centre of mass; compact globular proteins have small Rg, elongated or unfolded ones large. Cα contacts (<8 Å, |i−j|>4) count long-range residue pairs in spatial proximity — high for tightly packed folds, near zero for rods or random coil. The bounding-box extents give the protein's footprint along x, y, z in Å.

SASA measures how much of the protein is reachable by solvent. It is computed by rolling a water-sized probe over the atomic surface and summing the exposed area (Å²). Per-residue SASA distinguishes core (buried, low SASA) from surface (exposed, high SASA) residues; total SASA is a whole-molecule size measure.

Plot images: a contact map (which residues are close in 3D, as an N×N binary image), a Ramachandran scatter (backbone torsion angles, revealing secondary-structure composition at a glance), and — for AlphaFold structures — a PAE heatmap (pairwise prediction confidence).

— Structural neighborhood —

A 3Di character summarizes, for each residue, the relative orientation of the Cα frame of its nearest spatial neighbor. Because it encodes fold topology rather than chemistry, 3Di alignments detect remote structural similarity that sequence alignment misses.

The Foldseek neighbor list gives the closest experimentally determined structures in the PDB, ranked by structural alignment. TM-score near 1 means near-identical fold; near 0.3 means only rough topology match. This is how one finds what a novel AlphaFold prediction most resembles in the solved-structure universe.

— Confidence and disorder —

For AlphaFold models, the B-factor field carries pLDDT — the model's own estimate of local accuracy on a 0–100 scale. Regions with pLDDT<50 should be treated as essentially unmodeled; they often correspond to intrinsically disordered segments.

Crystallographic B-factors measure how much each atom's electron density is smeared out, in Å². They rise in mobile loops and surface residues and fall in the buried interior. In AlphaFold models this column is repurposed to hold pLDDT instead.

Predicted Aligned Error (PAE) is an AlphaFold confidence matrix: entry (i, j) is the expected error in the position of residue j, in ångströms, when the prediction is superimposed on the true structure at residue i. Low PAE within a block of residues means that block is internally rigid and well-predicted; high PAE between two blocks means their relative placement is uncertain even if each block individually is confident.